Protein AF-A0A2V8RLG6-F1 (afdb_monomer_lite)

Foldseek 3Di:
DDVVVLLVLLVVLLVVLVVDDDPDPVLVVLSVVLNVLSVVVNPDPDDDLVSLVVSLVSLVVNLVVCCVPPVPSNVSSVVSSVVNVVVVD

Secondary structure (DSSP, 8-state):
--HHHHHHHHHHHHHHHHH---SSHHHHHHHHHHHHHHHHHHH-SS--HHHHHHHHHHHHHHHHHHTTT-HHHHHHHHHHHHHHHHTT-

Sequence (89 aa):
MNTETLREQLEQLHGELSQTETVDARQRELLKTLEDDIQELLGREQNQPHHYRGLGERLSEAVAQLEASHPQVTLLMRRAIDSLAYLGI

Structure (mmCIF, N/CA/C/O backbone):
data_AF-A0A2V8RLG6-F1
#
_entry.id   AF-A0A2V8RLG6-F1
#
loop_
_atom_site.group_PDB
_atom_site.id
_atom_site.type_symbol
_atom_site.label_atom_id
_atom_site.label_alt_id
_atom_site.label_comp_id
_atom_site.label_asym_id
_atom_site.label_entity_id
_atom_site.label_seq_id
_atom_site.pdbx_PDB_ins_code
_atom_site.Cartn_x
_atom_site.Cartn_y
_atom_site.Cartn_z
_atom_site.occupancy
_atom_site.B_iso_or_equiv
_atom_site.auth_seq_id
_atom_site.auth_comp_id
_atom_site.auth_asym_id
_atom_site.auth_atom_id
_atom_site.pdbx_PDB_model_num
ATOM 1 N N . MET A 1 1 ? 20.796 -0.033 -2.512 1.00 55.50 1 MET A N 1
ATOM 2 C CA . MET A 1 1 ? 19.633 -0.926 -2.328 1.00 55.50 1 MET A CA 1
ATOM 3 C C . MET A 1 1 ? 19.461 -1.738 -3.597 1.00 55.50 1 MET A C 1
ATOM 5 O O . MET A 1 1 ? 19.658 -1.172 -4.667 1.00 55.50 1 MET A O 1
ATOM 9 N N . ASN A 1 2 ? 19.139 -3.025 -3.479 1.00 67.38 2 ASN A N 1
ATOM 10 C CA . ASN A 1 2 ? 18.842 -3.894 -4.619 1.00 67.38 2 ASN A CA 1
ATOM 11 C C . ASN A 1 2 ? 17.325 -4.056 -4.776 1.00 67.38 2 ASN A C 1
ATOM 13 O O . ASN A 1 2 ? 16.570 -3.847 -3.826 1.00 67.38 2 ASN A O 1
ATOM 17 N N . THR A 1 3 ? 16.887 -4.468 -5.965 1.00 72.44 3 THR A N 1
ATOM 18 C CA . THR A 1 3 ? 15.485 -4.817 -6.256 1.00 72.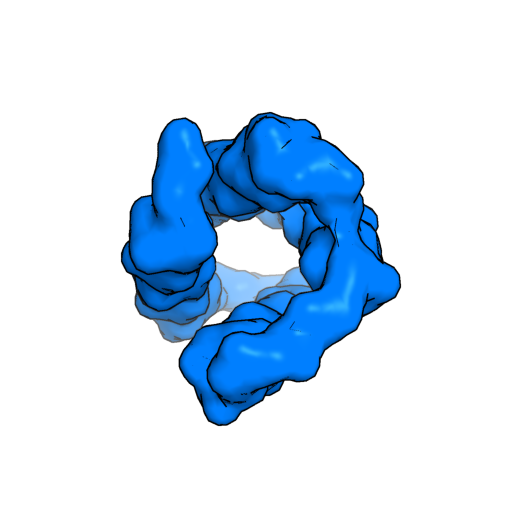44 3 THR A CA 1
ATOM 19 C C . THR A 1 3 ? 14.956 -5.929 -5.347 1.00 72.44 3 THR A C 1
ATOM 21 O O . THR A 1 3 ? 13.769 -5.950 -5.047 1.00 72.44 3 THR A O 1
ATOM 24 N N . GLU A 1 4 ? 15.831 -6.803 -4.844 1.00 77.69 4 GLU A N 1
ATOM 25 C CA . GLU A 1 4 ? 15.503 -7.825 -3.842 1.00 77.69 4 GLU A CA 1
ATOM 26 C C . GLU A 1 4 ? 15.023 -7.213 -2.520 1.00 77.69 4 GLU A C 1
ATOM 28 O O . GLU A 1 4 ? 14.000 -7.631 -1.996 1.00 77.69 4 GLU A O 1
ATOM 33 N N . THR A 1 5 ? 15.681 -6.165 -2.017 1.00 80.38 5 THR A N 1
ATOM 34 C CA . THR A 1 5 ? 15.256 -5.500 -0.773 1.00 80.38 5 THR A CA 1
ATOM 35 C C . THR A 1 5 ? 13.895 -4.827 -0.940 1.00 80.38 5 THR A C 1
ATOM 37 O O . THR A 1 5 ? 13.051 -4.913 -0.053 1.00 80.38 5 THR A O 1
ATOM 40 N N . LEU A 1 6 ? 13.655 -4.198 -2.098 1.00 81.88 6 LEU A N 1
ATOM 41 C CA . LEU A 1 6 ? 12.339 -3.646 -2.422 1.00 81.88 6 LEU A CA 1
ATOM 42 C C . LEU A 1 6 ? 11.284 -4.757 -2.428 1.00 81.88 6 LEU A C 1
ATOM 44 O O . LEU A 1 6 ? 10.217 -4.586 -1.849 1.00 81.88 6 LEU A O 1
ATOM 48 N N . ARG A 1 7 ? 11.593 -5.893 -3.060 1.00 82.50 7 ARG A N 1
ATOM 49 C CA . ARG A 1 7 ? 10.713 -7.060 -3.119 1.00 82.50 7 ARG A CA 1
ATOM 50 C C . ARG A 1 7 ? 10.328 -7.534 -1.716 1.00 82.50 7 ARG A C 1
ATOM 52 O O . ARG A 1 7 ? 9.142 -7.649 -1.431 1.00 82.50 7 ARG A O 1
ATOM 59 N N . GLU A 1 8 ? 11.303 -7.699 -0.824 1.00 86.69 8 GLU A N 1
ATOM 60 C CA . GLU A 1 8 ? 11.061 -8.079 0.573 1.00 86.69 8 GLU A CA 1
ATOM 61 C C . GLU A 1 8 ? 10.167 -7.064 1.299 1.00 86.69 8 GLU A C 1
ATOM 63 O O . GLU A 1 8 ? 9.238 -7.444 2.007 1.00 86.69 8 GLU A O 1
ATOM 68 N N . GLN A 1 9 ? 10.398 -5.763 1.101 1.00 86.38 9 GLN A N 1
ATOM 69 C CA . GLN A 1 9 ? 9.573 -4.713 1.707 1.00 86.38 9 GLN A CA 1
ATOM 70 C C . GLN A 1 9 ? 8.137 -4.719 1.177 1.00 86.38 9 GLN A C 1
ATOM 72 O O . GLN A 1 9 ? 7.205 -4.469 1.939 1.00 86.38 9 GLN A O 1
ATOM 77 N N . LEU A 1 10 ? 7.957 -4.993 -0.115 1.00 86.12 10 LEU A N 1
ATOM 78 C CA . LEU A 1 10 ? 6.644 -5.122 -0.737 1.00 86.12 10 LEU A CA 1
ATOM 79 C C . LEU A 1 10 ? 5.912 -6.377 -0.245 1.00 86.12 10 LEU A C 1
ATOM 81 O O . LEU A 1 10 ? 4.718 -6.300 0.023 1.00 86.12 10 LEU A O 1
ATOM 85 N N . GLU A 1 11 ? 6.613 -7.496 -0.050 1.00 87.12 11 GLU A N 1
ATOM 86 C CA . GLU A 1 11 ? 6.048 -8.712 0.554 1.00 87.12 11 GLU A CA 1
ATOM 87 C C . GLU A 1 11 ? 5.632 -8.482 2.013 1.00 87.12 11 GLU A C 1
ATOM 89 O O . GLU A 1 11 ? 4.530 -8.862 2.410 1.00 87.12 11 GLU A O 1
ATOM 94 N N . GLN A 1 12 ? 6.466 -7.796 2.801 1.00 88.31 12 GLN A N 1
ATOM 95 C CA . GLN A 1 12 ? 6.113 -7.403 4.168 1.00 88.31 12 GLN A CA 1
ATOM 96 C C . GLN A 1 12 ? 4.895 -6.481 4.195 1.00 88.31 12 GLN A C 1
ATOM 98 O O . GLN A 1 12 ? 3.983 -6.689 4.992 1.00 88.31 12 GLN A O 1
ATOM 103 N N . LEU A 1 13 ? 4.866 -5.480 3.311 1.00 86.75 13 LEU A N 1
ATOM 104 C CA . LEU A 1 13 ? 3.727 -4.585 3.188 1.00 86.75 13 LEU A CA 1
ATOM 105 C C . LEU A 1 1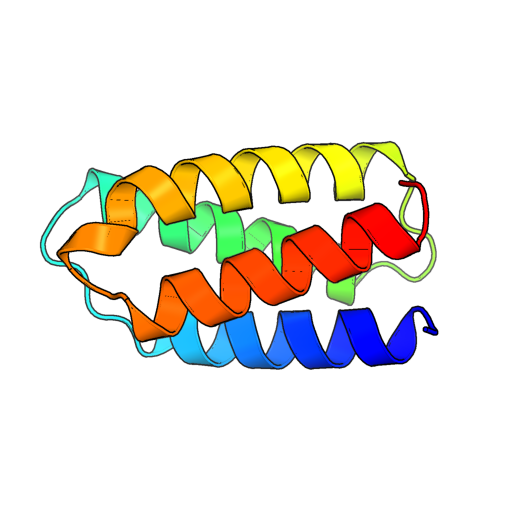3 ? 2.468 -5.374 2.824 1.00 86.75 13 LEU A C 1
ATOM 107 O O . LEU A 1 13 ? 1.461 -5.214 3.495 1.00 86.75 13 LEU A O 1
ATOM 111 N N . HIS A 1 14 ? 2.526 -6.256 1.827 1.00 85.81 14 HIS A N 1
ATOM 112 C CA . HIS A 1 14 ? 1.391 -7.081 1.418 1.00 85.81 14 HIS A CA 1
ATOM 113 C C . HIS A 1 14 ? 0.828 -7.923 2.573 1.00 85.81 14 HIS A C 1
ATOM 115 O O . HIS A 1 14 ? -0.383 -7.928 2.787 1.00 85.81 14 HIS A O 1
ATOM 121 N N . GLY A 1 15 ? 1.694 -8.565 3.365 1.00 85.44 15 GLY A N 1
ATOM 122 C CA . GLY A 1 15 ? 1.268 -9.310 4.551 1.00 85.44 15 GLY A CA 1
ATOM 123 C C . GLY A 1 15 ? 0.516 -8.432 5.554 1.00 85.44 15 GLY A C 1
ATOM 124 O O . GLY A 1 15 ? -0.561 -8.800 6.019 1.00 85.44 15 GLY A O 1
ATOM 125 N N . GLU A 1 16 ? 1.036 -7.238 5.827 1.00 85.94 16 GLU A N 1
ATOM 126 C CA . GLU A 1 16 ? 0.422 -6.285 6.755 1.00 85.94 16 GLU A CA 1
ATOM 127 C C . GLU A 1 16 ? -0.895 -5.717 6.211 1.00 85.94 16 GLU A C 1
ATOM 129 O O . GLU A 1 16 ? -1.858 -5.587 6.966 1.00 85.94 16 GLU A O 1
ATOM 134 N N . LEU A 1 17 ? -0.993 -5.445 4.903 1.00 82.31 17 LEU A N 1
ATOM 135 C CA . LEU A 1 17 ? -2.247 -5.030 4.258 1.00 82.31 17 LEU A CA 1
ATOM 136 C C . LEU A 1 17 ? -3.317 -6.116 4.393 1.00 82.31 17 LEU A C 1
ATOM 138 O O . LEU A 1 17 ? -4.442 -5.804 4.777 1.00 82.31 17 LEU A O 1
ATOM 142 N N . SER A 1 18 ? -2.958 -7.384 4.178 1.00 80.31 18 SER A N 1
ATOM 143 C CA . SER A 1 18 ? -3.888 -8.506 4.329 1.00 80.31 18 SER A CA 1
ATOM 144 C C . SER A 1 18 ? -4.334 -8.722 5.781 1.00 80.31 18 SER A C 1
ATOM 146 O O . SER A 1 18 ? -5.418 -9.264 6.006 1.00 80.31 18 SER A O 1
ATOM 148 N N . GLN A 1 19 ? -3.520 -8.328 6.766 1.00 82.44 19 GLN A N 1
ATOM 149 C CA . GLN A 1 19 ? -3.886 -8.350 8.189 1.00 82.44 19 GLN A CA 1
ATOM 150 C C . GLN A 1 19 ? -4.681 -7.105 8.615 1.00 82.44 19 GLN A C 1
ATOM 152 O O . GLN A 1 19 ? -5.282 -7.089 9.690 1.00 82.44 19 GLN A O 1
ATOM 157 N N . THR A 1 20 ? -4.680 -6.051 7.798 1.00 79.19 20 THR A N 1
ATOM 158 C CA . THR A 1 20 ? -5.330 -4.782 8.113 1.00 79.19 20 THR A CA 1
ATOM 159 C C . THR A 1 20 ? -6.825 -4.872 7.827 1.00 79.19 20 THR A C 1
ATOM 161 O O . THR A 1 20 ? -7.276 -4.737 6.691 1.00 79.19 20 THR A O 1
ATOM 164 N N . GLU A 1 21 ? -7.626 -5.054 8.874 1.00 72.12 21 GLU A N 1
ATOM 165 C CA . GLU A 1 21 ? -9.079 -4.917 8.772 1.00 72.12 21 GLU A CA 1
ATOM 166 C C . GLU A 1 21 ? -9.475 -3.435 8.723 1.00 72.12 21 GLU A C 1
ATOM 168 O O . GLU A 1 21 ? -9.302 -2.695 9.694 1.00 72.12 21 GLU A O 1
ATOM 173 N N . THR A 1 22 ? -10.033 -3.000 7.589 1.00 73.19 22 THR A N 1
ATOM 174 C CA . THR A 1 22 ? -10.616 -1.661 7.428 1.00 73.19 22 THR A CA 1
ATOM 175 C C . THR A 1 22 ? -12.137 -1.729 7.481 1.00 73.19 22 THR A C 1
ATOM 177 O O . THR A 1 22 ? -12.770 -2.631 6.928 1.00 73.19 22 THR A O 1
ATOM 180 N N . VAL A 1 23 ? -12.742 -0.753 8.157 1.00 71.31 23 VAL A N 1
ATOM 181 C CA . VAL A 1 23 ? -14.207 -0.629 8.258 1.00 71.31 23 VAL A CA 1
ATOM 182 C C . VAL A 1 23 ? -14.804 0.216 7.131 1.00 71.31 23 VAL A C 1
ATOM 184 O O . VAL A 1 23 ? -16.009 0.161 6.891 1.00 71.31 23 VAL A O 1
ATOM 187 N N . ASP A 1 24 ? -13.971 0.984 6.427 1.00 82.12 24 ASP A N 1
ATOM 188 C CA . ASP A 1 24 ? -14.389 1.862 5.343 1.00 82.12 24 ASP A CA 1
ATOM 189 C C . ASP A 1 24 ? -14.252 1.168 3.978 1.00 82.12 24 ASP A C 1
ATOM 191 O O . ASP A 1 24 ? -13.201 0.627 3.624 1.00 82.12 24 ASP A O 1
ATOM 195 N N . ALA A 1 25 ? -15.329 1.189 3.188 1.00 83.69 25 ALA A N 1
ATOM 196 C CA . ALA A 1 25 ? -15.374 0.522 1.888 1.00 83.69 25 ALA A CA 1
ATOM 197 C C . ALA A 1 25 ? -14.334 1.079 0.900 1.00 83.69 25 ALA A C 1
ATOM 199 O O . ALA A 1 25 ? -13.729 0.305 0.158 1.0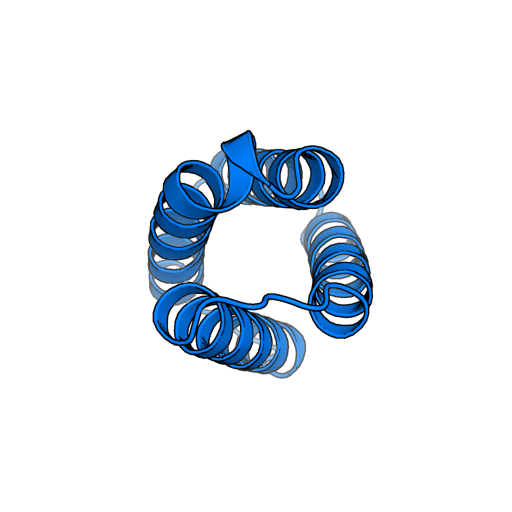0 83.69 25 ALA A O 1
ATOM 200 N N . ARG A 1 26 ? -14.067 2.394 0.937 1.00 83.12 26 ARG A N 1
ATOM 201 C CA . ARG A 1 26 ? -13.063 3.032 0.077 1.00 83.12 26 ARG A CA 1
ATOM 202 C C . ARG A 1 26 ? -11.663 2.586 0.475 1.00 83.12 26 ARG A C 1
ATOM 204 O O . ARG A 1 26 ? -10.874 2.240 -0.398 1.00 83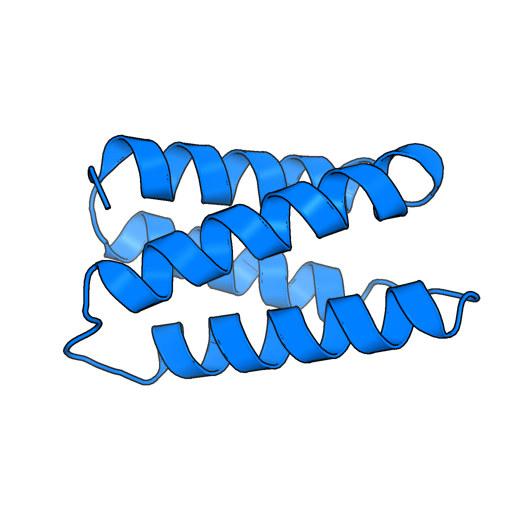.12 26 ARG A O 1
ATOM 211 N N . GLN A 1 27 ? -11.359 2.558 1.774 1.00 84.06 27 GLN A N 1
ATOM 212 C CA . GLN A 1 27 ? -10.069 2.046 2.253 1.00 84.06 27 GLN A CA 1
ATOM 213 C C . GLN A 1 27 ? -9.871 0.587 1.831 1.00 84.06 27 GLN A C 1
ATOM 215 O O . GLN A 1 27 ? -8.788 0.218 1.389 1.00 84.06 27 GLN A O 1
ATOM 220 N N . ARG A 1 28 ? -10.921 -0.237 1.910 1.00 84.69 28 ARG A N 1
ATOM 221 C CA . ARG A 1 28 ? -10.865 -1.648 1.518 1.00 84.69 28 ARG A CA 1
ATOM 222 C C . ARG A 1 28 ? -10.611 -1.854 0.023 1.00 84.69 28 ARG A C 1
ATOM 224 O O . ARG A 1 28 ? -9.803 -2.704 -0.337 1.00 84.69 28 ARG A O 1
ATOM 231 N N . GLU A 1 29 ? -11.274 -1.094 -0.847 1.00 87.31 29 GLU A N 1
ATOM 232 C CA . GLU A 1 29 ? -11.005 -1.139 -2.294 1.00 87.31 29 GLU A CA 1
ATOM 233 C C . GLU A 1 29 ? -9.577 -0.695 -2.620 1.00 87.31 29 GLU A C 1
ATOM 235 O O . GLU A 1 29 ? -8.907 -1.303 -3.458 1.00 87.31 29 GLU A O 1
ATOM 240 N N . LEU A 1 30 ? -9.099 0.337 -1.927 1.00 85.12 30 LEU A N 1
ATOM 241 C CA . LEU A 1 30 ? -7.769 0.890 -2.129 1.00 85.12 30 LEU A CA 1
ATOM 242 C C . LEU A 1 30 ? -6.674 -0.089 -1.687 1.00 85.12 30 LEU A C 1
ATOM 244 O O . LEU A 1 30 ? -5.741 -0.332 -2.449 1.00 85.12 30 LEU A O 1
ATOM 248 N N . LEU A 1 31 ? -6.834 -0.718 -0.518 1.00 84.56 31 LEU A N 1
ATOM 249 C CA . LEU A 1 31 ? -5.963 -1.800 -0.050 1.00 84.56 31 LEU A CA 1
ATOM 250 C C . LEU A 1 31 ? -5.924 -2.959 -1.042 1.00 84.56 31 LEU A C 1
ATOM 252 O O . LEU A 1 31 ? -4.846 -3.338 -1.486 1.00 84.56 31 LEU A O 1
ATOM 256 N N . LYS A 1 32 ? -7.093 -3.442 -1.473 1.00 87.31 32 LYS A N 1
ATOM 257 C CA . LYS A 1 32 ? -7.186 -4.554 -2.422 1.00 87.31 32 LYS A CA 1
ATOM 258 C C . LYS A 1 32 ? -6.494 -4.243 -3.752 1.00 87.31 32 LYS A C 1
ATOM 260 O O . LYS A 1 32 ? -5.841 -5.107 -4.328 1.00 87.31 32 LYS A O 1
ATOM 265 N N . THR A 1 33 ? -6.639 -3.013 -4.243 1.00 88.06 33 THR A N 1
ATOM 266 C CA . THR A 1 33 ? -5.970 -2.557 -5.472 1.00 88.06 33 THR A CA 1
ATOM 267 C C . THR A 1 33 ? -4.455 -2.526 -5.293 1.00 88.06 33 THR A C 1
ATOM 269 O O . THR A 1 33 ? -3.719 -2.916 -6.192 1.00 88.06 33 THR A O 1
ATOM 272 N N . LEU A 1 34 ? -3.983 -2.086 -4.126 1.00 87.38 34 LEU A N 1
ATOM 273 C CA . LEU A 1 34 ? -2.567 -2.088 -3.772 1.00 87.38 34 LEU A CA 1
ATOM 274 C C . LEU A 1 34 ? -1.988 -3.494 -3.670 1.00 87.38 34 LEU A C 1
ATOM 276 O O . LEU A 1 34 ? -0.903 -3.737 -4.182 1.00 87.38 34 LEU A O 1
ATOM 280 N N . GLU A 1 35 ? -2.708 -4.415 -3.039 1.00 87.56 35 GLU A N 1
ATOM 281 C CA . GLU A 1 35 ? -2.308 -5.816 -2.943 1.00 87.56 35 GLU A CA 1
ATOM 282 C C . GLU A 1 35 ? -2.159 -6.456 -4.330 1.00 87.56 35 GLU A C 1
ATOM 284 O O . GLU A 1 35 ? -1.161 -7.128 -4.581 1.00 87.56 35 GLU A O 1
ATOM 289 N N . ASP A 1 36 ? -3.104 -6.203 -5.240 1.00 87.31 36 ASP A N 1
ATOM 290 C CA . ASP A 1 36 ? -3.052 -6.710 -6.616 1.00 87.31 36 ASP A CA 1
ATOM 291 C C . ASP A 1 36 ? -1.863 -6.133 -7.399 1.00 87.31 36 ASP A C 1
ATOM 293 O O . ASP A 1 36 ? -1.116 -6.875 -8.036 1.00 87.31 36 ASP A O 1
ATOM 297 N N . ASP A 1 37 ? -1.620 -4.825 -7.278 1.00 86.94 37 ASP A N 1
ATOM 298 C CA . ASP A 1 37 ? -0.516 -4.146 -7.961 1.00 86.94 37 ASP A CA 1
ATOM 299 C C . ASP A 1 37 ? 0.856 -4.620 -7.456 1.00 86.94 37 ASP A C 1
ATOM 301 O O . ASP A 1 37 ? 1.770 -4.887 -8.239 1.00 86.94 37 ASP A O 1
ATOM 305 N N . ILE A 1 38 ? 0.984 -4.797 -6.136 1.00 85.56 38 ILE A N 1
ATOM 306 C CA . ILE A 1 38 ? 2.177 -5.367 -5.507 1.00 85.56 38 ILE A CA 1
ATOM 307 C C . ILE A 1 38 ? 2.389 -6.802 -5.991 1.00 85.56 38 ILE A C 1
ATOM 309 O O . ILE A 1 38 ? 3.496 -7.148 -6.397 1.00 85.56 38 ILE A O 1
ATOM 313 N N . GLN A 1 39 ? 1.348 -7.635 -5.990 1.00 84.88 39 GLN A N 1
ATOM 314 C CA . GLN A 1 39 ? 1.446 -9.019 -6.447 1.00 84.88 39 GLN A CA 1
ATOM 315 C C . GLN A 1 39 ? 1.838 -9.100 -7.929 1.00 84.88 39 GLN A C 1
ATOM 317 O O . GLN A 1 39 ? 2.666 -9.935 -8.303 1.00 84.88 39 GLN A O 1
ATOM 322 N N . GLU A 1 40 ? 1.299 -8.216 -8.771 1.00 85.25 40 GLU A N 1
ATOM 323 C CA . GLU A 1 40 ? 1.681 -8.123 -10.178 1.00 85.25 40 GLU A CA 1
ATOM 324 C C . GLU A 1 40 ? 3.171 -7.781 -10.330 1.00 85.25 40 GLU A C 1
ATOM 326 O O . GLU A 1 40 ? 3.882 -8.429 -11.105 1.00 85.25 40 GLU A O 1
ATOM 331 N N . LEU A 1 41 ? 3.664 -6.809 -9.562 1.00 82.00 41 LEU A N 1
ATOM 332 C CA . LEU A 1 41 ? 5.074 -6.426 -9.558 1.00 82.00 41 LEU A CA 1
ATOM 333 C C . LEU A 1 41 ? 5.971 -7.561 -9.041 1.00 82.00 41 LEU A C 1
ATOM 335 O O . LEU A 1 41 ? 7.019 -7.829 -9.622 1.00 82.00 41 LEU A O 1
ATOM 339 N N . LEU A 1 42 ? 5.569 -8.277 -7.993 1.00 81.31 42 LEU A N 1
ATOM 340 C CA . LEU A 1 42 ? 6.330 -9.411 -7.457 1.00 81.31 42 LEU A CA 1
ATOM 341 C C . LEU A 1 42 ? 6.377 -10.608 -8.425 1.00 81.31 42 LEU A C 1
ATOM 343 O O . LEU A 1 42 ? 7.346 -11.372 -8.412 1.00 81.31 42 LEU A O 1
ATOM 347 N N . GLY A 1 43 ? 5.341 -10.780 -9.253 1.00 78.00 43 GLY A N 1
ATOM 348 C CA . GLY A 1 43 ? 5.210 -11.887 -10.204 1.00 78.00 43 GLY A CA 1
ATOM 349 C C . GLY A 1 43 ? 5.914 -11.676 -11.548 1.00 78.00 43 GLY A C 1
ATOM 350 O O . GLY A 1 43 ? 6.133 -12.642 -12.280 1.00 78.00 43 GLY A O 1
ATOM 351 N N . ARG A 1 44 ? 6.278 -10.439 -11.900 1.00 76.06 44 ARG A N 1
ATOM 352 C CA . ARG A 1 44 ? 6.921 -10.110 -13.182 1.00 76.06 44 ARG A CA 1
ATOM 353 C C . ARG A 1 44 ? 8.443 -9.994 -13.030 1.00 76.06 44 ARG A C 1
ATOM 355 O O . ARG A 1 44 ? 8.940 -9.128 -12.321 1.00 76.06 44 ARG A O 1
ATOM 362 N N . GLU A 1 45 ? 9.200 -10.802 -13.780 1.00 61.53 45 GLU A N 1
ATOM 363 C CA . GLU A 1 45 ? 10.676 -10.711 -13.835 1.00 61.53 45 GLU A CA 1
ATOM 364 C C . GLU A 1 45 ? 11.190 -9.420 -14.500 1.00 61.53 45 GLU A C 1
ATOM 366 O O . GLU A 1 45 ? 12.305 -8.983 -14.226 1.00 61.53 45 GLU A O 1
ATOM 371 N N . GLN A 1 46 ? 10.389 -8.783 -15.362 1.00 63.25 46 GLN A N 1
ATOM 372 C CA . GLN A 1 46 ? 10.745 -7.532 -16.041 1.00 63.25 46 GLN A CA 1
ATOM 373 C C . GLN A 1 46 ? 9.666 -6.472 -15.830 1.00 63.25 46 GLN A C 1
ATOM 375 O O . GLN A 1 46 ? 8.805 -6.249 -16.683 1.00 63.25 46 GLN A O 1
ATOM 380 N N . ASN A 1 47 ? 9.717 -5.799 -14.685 1.00 67.50 47 ASN A N 1
ATOM 381 C CA . ASN A 1 47 ? 8.871 -4.638 -14.446 1.00 67.50 47 ASN A CA 1
ATOM 382 C C . ASN A 1 47 ? 9.422 -3.400 -15.141 1.00 67.50 47 ASN A C 1
ATOM 384 O O . ASN A 1 47 ? 10.606 -3.072 -15.042 1.00 67.50 47 ASN A O 1
ATOM 388 N N . GLN A 1 48 ? 8.531 -2.683 -15.817 1.00 70.88 48 GLN A N 1
ATOM 389 C CA . GLN A 1 48 ? 8.855 -1.391 -16.398 1.00 70.88 48 GLN A CA 1
ATOM 390 C C . GLN A 1 48 ? 8.845 -0.306 -15.307 1.00 70.88 48 GLN A C 1
ATOM 392 O O . GLN A 1 48 ? 7.995 -0.356 -14.416 1.00 70.88 48 GLN A O 1
ATOM 397 N N . PRO A 1 49 ? 9.701 0.727 -15.411 1.00 69.56 49 PRO A N 1
ATOM 398 C CA . PRO A 1 49 ? 9.731 1.856 -14.471 1.00 69.56 49 PRO A CA 1
ATOM 399 C C . PRO A 1 49 ? 8.357 2.507 -14.250 1.00 69.56 49 PRO A C 1
ATOM 401 O O . PRO A 1 49 ? 8.021 2.924 -13.148 1.00 69.56 49 PRO A O 1
ATOM 404 N N . HIS A 1 50 ? 7.525 2.536 -15.295 1.00 74.19 50 HIS A N 1
ATOM 405 C CA . HIS A 1 50 ? 6.180 3.105 -15.246 1.00 74.19 50 HIS A CA 1
ATOM 406 C C . HIS A 1 50 ? 5.246 2.399 -14.250 1.00 74.19 50 HIS A C 1
ATOM 408 O O . HIS A 1 50 ? 4.414 3.068 -13.644 1.00 74.19 50 HIS A O 1
ATOM 414 N N . HIS A 1 51 ? 5.383 1.082 -14.055 1.00 78.44 51 HIS A N 1
ATOM 415 C CA . HIS A 1 51 ? 4.557 0.351 -13.085 1.00 78.44 51 HIS A CA 1
ATOM 416 C C . HIS A 1 51 ? 4.919 0.752 -11.650 1.00 78.44 51 HIS A C 1
ATOM 418 O O . HIS A 1 51 ? 4.043 1.031 -10.836 1.00 78.44 51 HIS A O 1
ATOM 424 N N . TYR A 1 52 ? 6.216 0.870 -11.365 1.00 79.62 52 TYR A N 1
ATOM 425 C CA . TYR A 1 52 ? 6.715 1.291 -10.058 1.00 79.62 52 TYR A CA 1
ATOM 426 C C . TYR A 1 52 ? 6.319 2.725 -9.704 1.00 79.62 52 TYR A C 1
ATOM 428 O O . TYR A 1 52 ? 5.936 2.988 -8.565 1.00 79.62 52 TYR A O 1
ATOM 436 N N . ARG A 1 53 ? 6.322 3.633 -10.687 1.00 81.06 53 ARG A N 1
ATOM 437 C CA . ARG A 1 53 ? 5.820 4.998 -10.496 1.00 81.06 53 ARG A CA 1
ATOM 438 C C . ARG A 1 53 ? 4.341 5.013 -10.107 1.00 81.06 53 ARG A C 1
ATOM 440 O O . ARG A 1 53 ? 3.979 5.651 -9.123 1.00 81.06 53 ARG A O 1
ATOM 447 N N . GLY A 1 54 ? 3.506 4.263 -10.832 1.00 84.50 54 GLY A N 1
ATOM 448 C CA . GLY A 1 54 ? 2.077 4.153 -10.527 1.00 84.50 54 GLY A CA 1
ATOM 449 C C . GLY A 1 54 ? 1.802 3.519 -9.159 1.00 84.50 54 GLY A C 1
ATOM 450 O O . GLY A 1 54 ? 0.860 3.910 -8.467 1.00 84.50 54 GLY A O 1
ATOM 451 N N . LEU A 1 55 ? 2.629 2.559 -8.729 1.00 86.25 55 LEU A N 1
ATOM 452 C CA . LEU A 1 55 ? 2.571 2.015 -7.371 1.00 86.25 55 LEU A CA 1
ATOM 453 C C . LEU A 1 55 ? 2.926 3.082 -6.322 1.00 86.25 55 LEU A C 1
ATOM 455 O O . LEU A 1 55 ? 2.210 3.218 -5.334 1.00 86.25 55 LEU A O 1
ATOM 459 N N . GLY A 1 56 ? 3.995 3.855 -6.530 1.00 88.25 56 GLY A N 1
ATOM 460 C CA . GLY A 1 56 ? 4.425 4.907 -5.602 1.00 88.25 56 GLY A CA 1
ATOM 461 C C . GLY A 1 56 ? 3.361 5.987 -5.370 1.00 88.25 56 GLY A C 1
ATOM 462 O O . GLY A 1 56 ? 3.138 6.410 -4.231 1.00 88.25 56 GLY A O 1
ATOM 463 N N . GLU A 1 57 ? 2.652 6.392 -6.427 1.00 88.31 57 GLU A N 1
ATOM 464 C CA . GLU A 1 57 ? 1.532 7.337 -6.326 1.00 88.31 57 GLU A CA 1
ATOM 465 C C . GLU A 1 57 ? 0.363 6.750 -5.521 1.00 88.31 57 GLU A C 1
ATOM 467 O O . GLU A 1 57 ? -0.135 7.394 -4.595 1.00 88.31 57 GLU A O 1
ATOM 472 N N . ARG A 1 58 ? -0.023 5.496 -5.794 1.00 88.31 58 ARG A N 1
ATOM 473 C CA . ARG A 1 58 ? -1.092 4.805 -5.051 1.00 88.31 58 ARG A CA 1
ATOM 474 C C . ARG A 1 58 ? -0.740 4.568 -3.588 1.00 88.31 58 ARG A C 1
ATOM 476 O O . ARG A 1 58 ? -1.579 4.795 -2.722 1.00 88.31 58 ARG A O 1
ATOM 483 N N . LEU A 1 59 ? 0.498 4.172 -3.290 1.00 89.38 59 LEU A N 1
ATOM 484 C CA . LEU A 1 59 ? 1.001 4.074 -1.917 1.00 89.38 59 LEU A CA 1
ATOM 485 C C . LEU A 1 59 ? 0.899 5.422 -1.196 1.00 89.38 59 LEU A C 1
ATOM 487 O O . LEU A 1 59 ? 0.509 5.463 -0.033 1.00 89.38 59 LEU A O 1
ATOM 491 N N . SER A 1 60 ? 1.215 6.527 -1.874 1.00 89.88 60 SER A N 1
ATOM 492 C CA . SER A 1 60 ? 1.134 7.867 -1.279 1.00 89.88 60 SER A CA 1
ATOM 493 C C . SER A 1 60 ? -0.309 8.270 -0.968 1.00 89.88 60 SER A C 1
ATOM 495 O O . SER A 1 60 ? -0.581 8.815 0.104 1.00 89.88 60 SER A O 1
ATOM 497 N N . GLU A 1 61 ? -1.248 7.955 -1.861 1.00 90.25 61 GLU A N 1
ATOM 498 C CA . GLU A 1 61 ? -2.681 8.150 -1.614 1.00 90.25 61 GLU A CA 1
ATOM 499 C C . GLU A 1 61 ? -3.173 7.291 -0.437 1.00 90.25 61 GLU A C 1
ATOM 501 O O . GLU A 1 61 ? -3.864 7.787 0.457 1.00 90.25 61 GLU A O 1
ATOM 506 N N . ALA A 1 62 ? -2.755 6.025 -0.385 1.00 88.12 62 ALA A N 1
ATOM 507 C CA . ALA A 1 62 ? -3.081 5.103 0.698 1.00 88.12 62 ALA A CA 1
ATOM 508 C C . ALA A 1 62 ? -2.589 5.606 2.050 1.00 88.12 62 ALA A C 1
ATOM 510 O O . ALA A 1 62 ? -3.335 5.588 3.026 1.00 88.12 62 ALA A O 1
ATOM 511 N N . VAL A 1 63 ? -1.353 6.110 2.092 1.00 90.44 63 VAL A N 1
ATOM 512 C CA . VAL A 1 63 ? -0.775 6.732 3.282 1.00 90.44 63 VAL A CA 1
ATOM 513 C C . VAL A 1 63 ? -1.674 7.861 3.768 1.00 90.44 63 VAL A C 1
ATOM 515 O O . VAL A 1 63 ? -2.019 7.873 4.943 1.00 90.44 63 VAL A O 1
ATOM 518 N N . ALA A 1 64 ? -2.117 8.761 2.891 1.00 89.56 64 ALA A N 1
ATOM 519 C CA . ALA A 1 64 ? -2.986 9.867 3.292 1.00 89.56 64 ALA A CA 1
ATOM 520 C C . ALA A 1 64 ? -4.345 9.394 3.850 1.00 89.56 64 ALA A C 1
ATOM 522 O O . ALA A 1 64 ? -4.871 9.996 4.783 1.00 89.56 64 ALA A O 1
ATOM 523 N N . GLN A 1 65 ? -4.908 8.307 3.309 1.00 86.81 65 GLN A N 1
ATOM 524 C CA . GLN A 1 65 ? -6.201 7.752 3.741 1.00 86.81 65 GLN A CA 1
ATOM 525 C C . GLN A 1 65 ? -6.113 6.904 5.017 1.00 86.81 65 GLN A C 1
ATOM 527 O O . GLN A 1 65 ? -7.084 6.811 5.770 1.00 86.81 65 GLN A O 1
ATOM 532 N N . LEU A 1 66 ? -4.978 6.244 5.246 1.00 84.94 66 LEU A N 1
ATOM 533 C CA . LEU A 1 66 ? -4.789 5.277 6.326 1.00 84.94 66 LEU A CA 1
ATOM 534 C C . LEU A 1 66 ? -3.959 5.843 7.483 1.00 84.94 66 LEU A C 1
ATOM 536 O O . LEU A 1 66 ? -3.951 5.235 8.543 1.00 84.94 66 LEU A O 1
ATOM 540 N N . GLU A 1 67 ? -3.292 6.995 7.346 1.00 87.75 67 GLU A N 1
ATOM 541 C CA . GLU A 1 67 ? -2.391 7.540 8.381 1.00 87.75 67 GLU A CA 1
ATOM 542 C C . GLU A 1 67 ? -3.095 7.767 9.723 1.00 87.75 67 GLU A C 1
ATOM 544 O O . GLU A 1 67 ? -2.503 7.521 10.773 1.00 87.75 67 GLU A O 1
ATOM 549 N N . ALA A 1 68 ? -4.370 8.159 9.696 1.00 86.62 68 ALA A N 1
ATOM 550 C CA . ALA A 1 68 ? -5.164 8.371 10.904 1.00 86.62 68 ALA A CA 1
ATOM 551 C C . ALA A 1 68 ? -5.604 7.062 11.588 1.00 86.62 68 ALA A C 1
ATOM 553 O O . ALA A 1 68 ? -5.770 7.036 12.807 1.00 86.62 68 ALA A O 1
ATOM 554 N N . SER A 1 69 ? -5.809 5.990 10.820 1.00 83.56 69 SER A N 1
ATOM 555 C CA . SER A 1 69 ? -6.390 4.730 11.308 1.00 83.56 69 SER A CA 1
ATOM 556 C C . SER A 1 69 ? -5.343 3.633 11.529 1.00 83.56 69 SER A C 1
ATOM 558 O O . SER A 1 69 ? -5.439 2.869 12.484 1.00 83.56 69 SER A O 1
ATOM 560 N N . HIS A 1 70 ? -4.325 3.568 10.670 1.00 85.00 70 HIS A N 1
ATOM 561 C CA . HIS A 1 70 ? -3.337 2.491 10.589 1.00 85.00 70 HIS A CA 1
ATOM 562 C C . HIS A 1 70 ? -1.908 3.044 10.399 1.00 85.00 70 HIS A C 1
ATOM 564 O O . HIS A 1 70 ? -1.274 2.815 9.365 1.00 85.00 70 HIS A O 1
ATOM 570 N N . PRO A 1 71 ? -1.346 3.742 11.405 1.00 85.94 71 PRO A N 1
ATOM 571 C CA . PRO A 1 71 ? -0.032 4.383 11.300 1.00 85.94 71 PRO A CA 1
ATOM 572 C C . PRO A 1 71 ? 1.139 3.404 11.095 1.00 85.94 71 PRO A C 1
ATOM 574 O O . PRO A 1 71 ? 2.184 3.790 10.579 1.00 85.94 71 PRO A O 1
ATOM 577 N N . GLN A 1 72 ? 0.996 2.137 11.501 1.00 85.81 72 GLN A N 1
ATOM 578 C CA . GLN A 1 72 ? 2.022 1.110 11.258 1.00 85.81 72 GLN A CA 1
ATOM 579 C C . GLN A 1 72 ? 2.105 0.741 9.773 1.00 85.81 72 GLN A C 1
ATOM 581 O O . GLN A 1 72 ? 3.188 0.708 9.192 1.00 85.81 72 GLN A O 1
ATOM 586 N N . VAL A 1 73 ? 0.948 0.554 9.138 1.00 85.69 73 VAL A N 1
ATOM 587 C CA . VAL A 1 73 ? 0.841 0.208 7.718 1.00 85.69 73 VAL A CA 1
ATOM 588 C C . VAL A 1 73 ? 1.378 1.346 6.854 1.00 85.69 73 VAL A C 1
ATOM 590 O O . VAL A 1 73 ? 2.167 1.123 5.937 1.00 85.69 73 VAL A O 1
ATOM 593 N N . THR A 1 74 ? 1.029 2.592 7.183 1.00 89.50 74 THR A N 1
ATOM 594 C CA . THR A 1 74 ? 1.517 3.756 6.433 1.00 89.50 74 THR A CA 1
ATOM 595 C C . THR A 1 74 ? 3.025 3.956 6.552 1.00 89.50 74 THR A C 1
ATOM 597 O O . THR A 1 74 ? 3.653 4.436 5.608 1.00 89.50 74 THR A O 1
ATOM 600 N N . LEU A 1 75 ? 3.641 3.546 7.663 1.00 90.31 75 LEU A N 1
ATOM 601 C CA . LEU A 1 75 ? 5.093 3.571 7.819 1.00 90.31 75 LEU A CA 1
ATOM 602 C C . LEU A 1 75 ? 5.785 2.600 6.850 1.00 90.31 75 LEU A C 1
ATOM 604 O O . LEU A 1 75 ? 6.790 2.959 6.233 1.00 90.31 75 LEU A O 1
ATOM 608 N N . LEU A 1 76 ? 5.223 1.406 6.659 1.00 89.00 76 LEU A N 1
ATOM 609 C CA . LEU A 1 76 ? 5.721 0.432 5.683 1.00 89.00 76 LEU A CA 1
ATOM 610 C C . LEU A 1 76 ? 5.538 0.925 4.245 1.00 89.00 76 LEU A C 1
ATOM 612 O O . LEU A 1 76 ? 6.473 0.841 3.449 1.00 89.00 76 LEU A O 1
ATOM 616 N N . MET A 1 77 ? 4.384 1.524 3.936 1.00 89.94 77 MET A N 1
ATOM 617 C CA . MET A 1 77 ? 4.129 2.147 2.633 1.00 89.94 77 MET A CA 1
ATOM 618 C C . MET A 1 77 ? 5.147 3.247 2.322 1.00 89.94 77 MET A C 1
ATOM 620 O O . MET A 1 77 ? 5.743 3.249 1.247 1.00 89.94 77 MET A O 1
ATOM 624 N N . ARG A 1 78 ? 5.411 4.152 3.276 1.00 90.81 78 ARG A N 1
ATOM 625 C CA . ARG A 1 78 ? 6.437 5.202 3.136 1.00 90.81 78 ARG A CA 1
ATOM 626 C C . ARG A 1 78 ? 7.814 4.617 2.869 1.00 90.81 78 ARG A C 1
ATOM 628 O O . ARG A 1 78 ? 8.533 5.118 2.013 1.00 90.81 78 ARG A O 1
ATOM 635 N N . ARG A 1 79 ? 8.169 3.535 3.561 1.00 89.88 79 ARG A N 1
ATOM 636 C CA . ARG A 1 79 ? 9.449 2.852 3.363 1.00 89.88 79 ARG A CA 1
ATOM 637 C C . ARG A 1 79 ? 9.561 2.239 1.963 1.00 89.88 79 ARG A C 1
ATOM 639 O O . ARG A 1 79 ? 10.634 2.295 1.365 1.00 89.88 79 ARG A O 1
ATOM 646 N N . ALA A 1 80 ? 8.472 1.673 1.443 1.00 88.06 80 ALA A N 1
ATOM 647 C CA . ALA A 1 80 ? 8.410 1.171 0.073 1.00 88.06 80 ALA A CA 1
ATOM 648 C C . ALA A 1 80 ? 8.552 2.315 -0.946 1.00 88.06 80 ALA A C 1
ATOM 650 O O . ALA A 1 80 ? 9.388 2.211 -1.837 1.00 88.06 80 ALA A O 1
ATOM 651 N N . ILE A 1 81 ? 7.837 3.434 -0.764 1.00 89.06 81 ILE A N 1
ATOM 652 C CA . ILE A 1 81 ? 7.963 4.640 -1.608 1.00 89.06 81 ILE A CA 1
ATOM 653 C C . ILE A 1 81 ? 9.408 5.147 -1.635 1.00 89.06 81 ILE A C 1
ATOM 655 O O . ILE A 1 81 ? 9.944 5.410 -2.707 1.00 89.06 81 ILE A O 1
ATOM 659 N N . ASP A 1 82 ? 10.057 5.246 -0.475 1.00 89.00 82 ASP A N 1
ATOM 660 C CA . ASP A 1 82 ? 11.448 5.700 -0.370 1.00 89.00 82 ASP A CA 1
ATOM 661 C C . ASP A 1 82 ? 12.405 4.769 -1.134 1.00 89.00 82 ASP A C 1
ATOM 663 O O . ASP A 1 82 ? 13.325 5.212 -1.817 1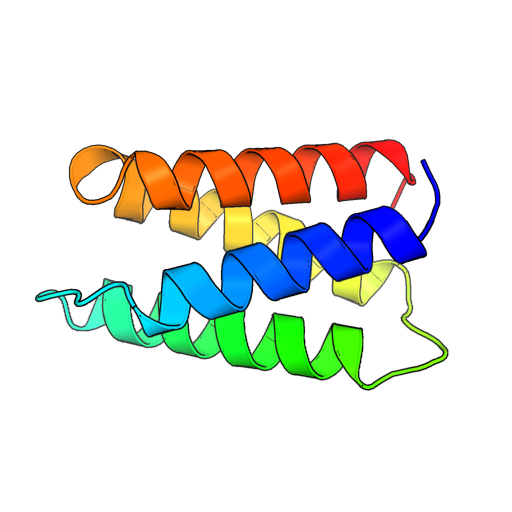.00 89.00 82 ASP A O 1
ATOM 667 N N . SER A 1 83 ? 12.119 3.465 -1.111 1.00 86.56 83 SER A N 1
ATOM 668 C CA . SER A 1 83 ? 12.913 2.452 -1.815 1.00 86.56 83 SER A CA 1
ATOM 669 C C . SER A 1 83 ? 12.693 2.501 -3.331 1.00 86.56 83 SER A C 1
ATOM 671 O O . SER A 1 83 ? 13.650 2.355 -4.091 1.00 86.56 83 SER A O 1
ATOM 673 N N . LEU A 1 84 ? 11.461 2.769 -3.781 1.00 83.88 84 LEU A N 1
ATOM 674 C CA . LEU A 1 84 ? 11.146 3.046 -5.188 1.00 83.88 84 LEU A CA 1
ATOM 675 C C . LEU A 1 84 ? 11.879 4.310 -5.665 1.00 83.88 84 LEU A C 1
ATOM 677 O O . LEU A 1 84 ? 12.575 4.277 -6.678 1.00 83.88 84 LEU A O 1
ATOM 681 N N . ALA A 1 85 ? 11.821 5.390 -4.880 1.00 84.69 85 ALA A N 1
ATOM 682 C CA . ALA A 1 85 ? 12.504 6.646 -5.179 1.00 84.69 85 ALA A CA 1
ATOM 683 C C . ALA A 1 85 ? 14.032 6.480 -5.228 1.00 84.69 85 ALA A C 1
ATOM 685 O O . ALA A 1 85 ? 14.687 7.024 -6.118 1.00 84.69 85 ALA A O 1
ATOM 686 N N . TYR A 1 86 ? 14.603 5.685 -4.318 1.00 82.44 86 TYR A N 1
ATOM 687 C CA . TYR A 1 86 ? 16.030 5.366 -4.304 1.00 82.44 86 TYR A CA 1
ATOM 688 C C . TYR A 1 86 ? 16.480 4.642 -5.581 1.00 82.44 86 TYR A C 1
ATOM 690 O O . TYR A 1 86 ? 17.586 4.871 -6.069 1.00 82.44 86 TYR A O 1
ATOM 698 N N . LEU A 1 87 ? 15.631 3.774 -6.137 1.00 77.31 87 LEU A N 1
ATOM 699 C CA . LEU A 1 87 ? 15.903 3.065 -7.390 1.00 77.31 87 LEU A CA 1
ATOM 700 C C . LEU A 1 87 ? 15.730 3.954 -8.636 1.00 77.31 87 LEU A C 1
ATOM 702 O O . LEU A 1 87 ? 16.094 3.530 -9.732 1.00 77.31 87 LEU A O 1
ATOM 706 N N . GLY A 1 88 ? 15.243 5.190 -8.475 1.00 68.00 88 GLY A N 1
ATOM 707 C CA . GLY A 1 88 ? 15.127 6.179 -9.549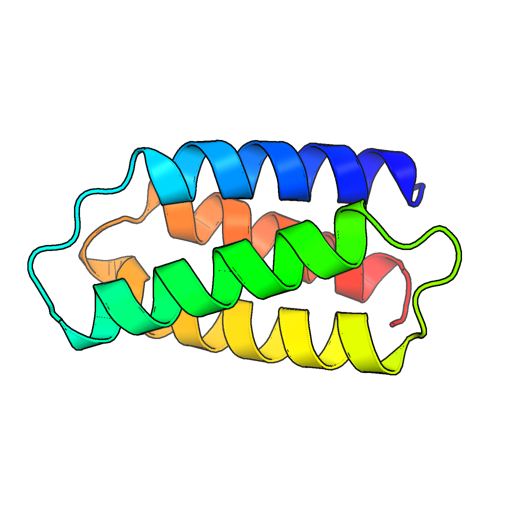 1.00 68.00 88 GLY A CA 1
ATOM 708 C C . GLY A 1 88 ? 14.007 5.888 -10.551 1.00 68.00 88 GLY A C 1
ATOM 709 O O . GLY A 1 88 ? 14.125 6.273 -11.717 1.00 68.00 88 GLY A O 1
ATOM 710 N N . ILE A 1 89 ? 12.954 5.192 -10.115 1.00 61.94 89 ILE A N 1
ATOM 711 C CA . ILE A 1 89 ? 11.812 4.752 -10.934 1.00 61.94 89 ILE A CA 1
ATOM 712 C C . ILE A 1 89 ? 10.525 5.489 -10.557 1.00 61.94 89 ILE A C 1
ATOM 714 O O . ILE A 1 89 ? 10.234 5.584 -9.348 1.00 61.94 89 ILE A O 1
#

pLDDT: mean 82.6, std 7.45, range [55.5, 90.81]

Radius of gyration: 12.16 Å; chains: 1; bounding box: 35×22×28 Å